Protein AF-A0A7X3GJ32-F1 (afdb_monomer_lite)

Secondary structure (DSSP, 8-state):
---HHHHHHHHIIIIITT-TT-EEEEE-SSEEEEEEE-SSEEEEEEEEEETTEEEEEEEEEEEGGGB-GGG-TTSEEEE-SSEEEEEEEEEGGGGTT-HHHHHHHHHHHHHTTB--TT--S---------

Structure (mmCIF, N/CA/C/O backbone):
data_AF-A0A7X3GJ32-F1
#
_entry.id   AF-A0A7X3GJ32-F1
#
loop_
_atom_site.group_PDB
_atom_site.id
_atom_site.type_symbol
_atom_site.label_atom_id
_atom_site.label_alt_id
_atom_site.label_comp_id
_atom_site.label_asym_id
_atom_site.label_entity_id
_atom_site.label_seq_id
_atom_site.pdbx_PDB_ins_code
_atom_site.Cartn_x
_atom_site.Cartn_y
_atom_site.Cartn_z
_atom_site.occupancy
_atom_site.B_iso_or_equiv
_atom_site.auth_seq_id
_atom_site.auth_comp_id
_atom_site.auth_asym_id
_atom_site.auth_atom_id
_atom_site.pdbx_PDB_model_num
ATOM 1 N N . MET A 1 1 ? -17.312 0.288 15.963 1.00 58.34 1 MET A N 1
ATOM 2 C CA . MET A 1 1 ? -16.281 1.092 16.668 1.00 58.34 1 MET A CA 1
ATOM 3 C C . MET A 1 1 ? -15.283 1.561 15.618 1.00 58.34 1 MET A C 1
ATOM 5 O O . MET A 1 1 ? -14.853 0.717 14.847 1.00 58.34 1 MET A O 1
ATOM 9 N N . ASN A 1 2 ? -14.956 2.857 15.515 1.00 74.81 2 ASN A N 1
ATOM 10 C CA . ASN A 1 2 ? -14.007 3.325 14.493 1.00 74.81 2 ASN A CA 1
ATOM 11 C C . ASN A 1 2 ? -12.572 2.936 14.895 1.00 74.81 2 ASN A C 1
ATOM 13 O O . ASN A 1 2 ? -11.991 3.547 15.790 1.00 74.81 2 ASN A O 1
ATOM 17 N N . LEU A 1 3 ? -12.024 1.898 14.259 1.00 85.69 3 LEU A N 1
ATOM 18 C CA . LEU A 1 3 ? -10.682 1.370 14.532 1.00 85.69 3 LEU A CA 1
ATOM 19 C C . LEU A 1 3 ? -9.576 2.078 13.730 1.00 85.69 3 LEU A C 1
ATOM 21 O O . LEU A 1 3 ? -8.394 1.797 13.935 1.00 85.69 3 LEU A O 1
ATOM 25 N N . LEU A 1 4 ? -9.926 3.021 12.851 1.00 88.94 4 LEU A N 1
ATOM 26 C CA . LEU A 1 4 ? -8.963 3.748 12.022 1.00 88.94 4 LEU A CA 1
ATOM 27 C C . LEU A 1 4 ? -7.854 4.432 12.851 1.00 88.94 4 LEU A C 1
ATOM 29 O O . LEU A 1 4 ? -6.681 4.222 12.530 1.00 88.94 4 LEU A O 1
ATOM 33 N N . PRO A 1 5 ? -8.148 5.162 13.954 1.00 91.06 5 PRO A N 1
ATOM 34 C CA . PRO A 1 5 ? -7.100 5.786 14.769 1.00 91.06 5 PRO A CA 1
ATOM 35 C C . PRO A 1 5 ? -6.141 4.771 15.407 1.00 91.06 5 PRO A C 1
ATOM 37 O O . PRO A 1 5 ? -4.947 5.044 15.560 1.00 91.06 5 PRO A O 1
ATOM 40 N N . TYR A 1 6 ? -6.647 3.583 15.754 1.00 92.88 6 TYR A N 1
ATOM 41 C CA . TYR A 1 6 ? -5.849 2.505 16.332 1.00 92.88 6 TYR A CA 1
ATOM 42 C C . TYR A 1 6 ? -4.835 1.959 15.318 1.00 92.88 6 TYR A C 1
ATOM 44 O O . TYR A 1 6 ? -3.637 1.920 15.606 1.00 92.88 6 TYR A O 1
ATOM 52 N N . TYR A 1 7 ? -5.275 1.613 14.105 1.00 94.06 7 TYR A N 1
ATOM 53 C CA . TYR A 1 7 ? -4.370 1.102 13.069 1.00 94.06 7 TYR A CA 1
ATOM 54 C C . TYR A 1 7 ? -3.402 2.166 12.554 1.00 94.06 7 TYR A C 1
ATOM 56 O O . TYR A 1 7 ? -2.230 1.875 12.329 1.00 94.06 7 TYR A O 1
ATOM 64 N N . ARG A 1 8 ? -3.841 3.423 12.462 1.00 93.69 8 ARG A N 1
ATOM 65 C CA . ARG A 1 8 ? -2.945 4.554 12.207 1.00 93.69 8 ARG A CA 1
ATOM 66 C C . ARG A 1 8 ? -1.816 4.624 13.236 1.00 93.69 8 ARG A C 1
ATOM 68 O O . ARG A 1 8 ? -0.655 4.764 12.864 1.00 93.69 8 ARG A O 1
ATOM 75 N N . SER A 1 9 ? -2.142 4.499 14.520 1.00 93.38 9 SER A N 1
ATOM 76 C CA . SER A 1 9 ? -1.133 4.519 15.585 1.00 93.38 9 SER A CA 1
ATOM 77 C C . SER A 1 9 ? -0.151 3.352 15.449 1.00 93.38 9 SER A C 1
ATOM 79 O O . SER A 1 9 ? 1.050 3.547 15.633 1.00 93.38 9 SER A O 1
ATOM 81 N N . GLN A 1 10 ? -0.624 2.166 15.038 1.00 94.44 10 GLN A N 1
ATOM 82 C CA . GLN A 1 10 ? 0.272 1.057 14.698 1.00 94.44 10 GLN A CA 1
ATOM 83 C C . GLN A 1 10 ? 1.200 1.405 13.528 1.00 94.44 10 GLN A C 1
ATOM 85 O O . GLN A 1 10 ? 2.391 1.123 13.618 1.00 94.44 10 GLN A O 1
ATOM 90 N N . PHE A 1 11 ? 0.693 2.005 12.448 1.00 93.50 11 PHE A N 1
ATOM 91 C CA . PHE A 1 11 ? 1.525 2.380 11.301 1.00 93.50 11 PHE A CA 1
ATOM 92 C C . PHE A 1 11 ? 2.615 3.383 11.691 1.00 93.50 11 PHE A C 1
ATOM 94 O O . PHE A 1 11 ? 3.785 3.193 11.365 1.00 93.50 11 PHE A O 1
ATOM 101 N N . ILE A 1 12 ? 2.252 4.417 12.454 1.00 91.81 12 ILE A N 1
ATOM 102 C CA . ILE A 1 12 ? 3.202 5.427 12.932 1.00 91.81 12 ILE A CA 1
ATOM 103 C C . ILE A 1 12 ? 4.297 4.769 13.780 1.00 91.81 12 ILE A C 1
ATOM 105 O O . ILE A 1 12 ? 5.481 4.986 13.527 1.00 91.81 12 ILE A O 1
ATOM 109 N N . ALA A 1 13 ? 3.908 3.943 14.755 1.00 90.62 13 ALA A N 1
ATOM 110 C CA . ALA A 1 13 ? 4.846 3.304 15.673 1.00 90.62 13 ALA A CA 1
ATOM 111 C C . ALA A 1 13 ? 5.767 2.285 14.983 1.00 90.62 13 ALA A C 1
ATOM 113 O O . ALA A 1 13 ? 6.942 2.216 15.311 1.00 90.62 13 ALA A O 1
ATOM 114 N N . ASN A 1 14 ? 5.254 1.499 14.032 1.00 89.06 14 ASN A N 1
ATOM 115 C CA . ASN A 1 14 ? 6.007 0.384 13.449 1.00 89.06 14 ASN A CA 1
ATOM 116 C C . ASN A 1 14 ? 6.716 0.728 12.135 1.00 89.06 14 ASN A C 1
ATOM 118 O O . ASN A 1 14 ? 7.690 0.067 11.788 1.00 89.06 14 ASN A O 1
ATOM 122 N N . CYS A 1 15 ? 6.224 1.709 11.379 1.00 88.50 15 CYS A N 1
ATOM 123 C CA . CYS A 1 15 ? 6.785 2.063 10.077 1.00 88.50 15 CYS A CA 1
ATOM 124 C C . CYS A 1 15 ? 7.452 3.434 10.137 1.00 88.50 15 CYS A C 1
ATOM 126 O O . CYS A 1 15 ? 8.660 3.520 9.955 1.00 88.50 15 CYS A O 1
ATOM 128 N N . ILE A 1 16 ? 6.712 4.497 10.462 1.00 87.56 16 ILE A N 1
ATOM 129 C CA . ILE A 1 16 ? 7.234 5.874 10.364 1.00 87.56 16 ILE A CA 1
ATOM 130 C C . ILE A 1 16 ? 8.433 6.115 11.294 1.00 87.56 16 ILE A C 1
ATOM 132 O O . ILE A 1 16 ? 9.375 6.801 10.904 1.00 87.56 16 ILE A O 1
ATOM 136 N N . GLN A 1 17 ? 8.455 5.515 12.489 1.00 84.94 17 GLN A N 1
ATOM 137 C CA . GLN A 1 17 ? 9.601 5.629 13.407 1.00 84.94 17 GLN A CA 1
ATOM 138 C C . GLN A 1 17 ? 10.921 5.084 12.828 1.00 84.94 17 GLN A C 1
ATOM 140 O O . GLN A 1 17 ? 11.991 5.533 13.235 1.00 84.94 17 GLN A O 1
ATOM 145 N N . HIS A 1 18 ? 10.860 4.145 11.880 1.00 85.75 18 HIS A N 1
ATOM 146 C CA . HIS A 1 18 ? 12.030 3.515 11.253 1.00 85.75 18 HIS A CA 1
ATOM 147 C C . HIS A 1 18 ? 12.220 3.925 9.782 1.00 85.75 18 HIS A C 1
ATOM 149 O O . HIS A 1 18 ? 13.298 3.756 9.216 1.00 85.75 18 HIS A O 1
ATOM 155 N N . GLU A 1 19 ? 11.177 4.474 9.165 1.00 87.69 19 GLU A N 1
ATOM 156 C CA . GLU A 1 19 ? 11.082 4.855 7.759 1.00 87.69 19 GLU A CA 1
ATOM 157 C C . GLU A 1 19 ? 10.561 6.300 7.679 1.00 87.69 19 GLU A C 1
ATOM 159 O O . GLU A 1 19 ? 9.403 6.560 7.364 1.00 87.69 19 GLU A O 1
ATOM 164 N N . THR A 1 20 ? 11.404 7.268 8.033 1.00 85.19 20 THR A N 1
ATOM 165 C CA . THR A 1 20 ? 10.980 8.663 8.268 1.00 85.19 20 THR A CA 1
ATOM 166 C C . THR A 1 20 ? 10.604 9.444 7.004 1.00 85.19 20 THR A C 1
ATOM 168 O O . THR A 1 20 ? 10.141 10.578 7.092 1.00 85.19 20 THR A O 1
ATOM 171 N N . ASP A 1 21 ? 10.791 8.854 5.826 1.00 91.88 21 ASP A N 1
ATOM 172 C CA . ASP A 1 21 ? 10.470 9.417 4.516 1.00 91.88 21 ASP A CA 1
ATOM 173 C C . ASP A 1 21 ? 9.009 9.193 4.080 1.00 91.88 21 ASP A C 1
ATOM 175 O O . ASP A 1 21 ? 8.599 9.705 3.036 1.00 91.88 21 ASP A O 1
ATOM 179 N N . TRP A 1 22 ? 8.200 8.498 4.888 1.00 94.75 22 TRP A N 1
ATOM 180 C CA . TRP A 1 22 ? 6.745 8.490 4.726 1.00 94.75 22 TRP A CA 1
ATOM 181 C C . TRP A 1 22 ? 6.148 9.880 4.961 1.00 94.75 22 TRP A C 1
ATOM 183 O O . TRP A 1 22 ? 6.405 10.536 5.971 1.00 94.75 22 TRP A O 1
ATOM 193 N N . ARG A 1 23 ? 5.284 10.308 4.043 1.00 93.50 23 ARG A N 1
ATOM 194 C CA . ARG A 1 23 ? 4.528 11.557 4.119 1.00 93.50 23 ARG A CA 1
ATOM 195 C C . ARG A 1 23 ? 3.049 11.246 4.174 1.00 93.50 23 ARG A C 1
ATOM 197 O O . ARG A 1 23 ? 2.535 10.504 3.348 1.00 93.50 23 ARG A O 1
ATOM 204 N N . GLU A 1 24 ? 2.366 11.811 5.156 1.00 92.88 24 GLU A N 1
ATOM 205 C CA . GLU A 1 24 ? 0.911 11.750 5.211 1.00 92.88 24 GLU A CA 1
ATOM 206 C C . GLU A 1 24 ? 0.315 12.728 4.201 1.00 92.88 24 GLU A C 1
ATOM 208 O O . GLU A 1 24 ? 0.601 13.923 4.262 1.00 92.88 24 GLU A O 1
ATOM 213 N N . GLU A 1 25 ? -0.502 12.223 3.279 1.00 90.06 25 GLU A N 1
ATOM 214 C CA . GLU A 1 25 ? -1.095 13.040 2.212 1.00 90.06 25 GLU A CA 1
ATOM 215 C C . GLU A 1 25 ? -2.596 13.262 2.400 1.00 90.06 25 GLU A C 1
ATOM 217 O O . GLU A 1 25 ? -3.119 14.300 1.999 1.00 90.06 25 GLU A O 1
ATOM 222 N N . LEU A 1 26 ? -3.302 12.313 3.024 1.00 86.69 26 LEU A N 1
ATOM 223 C CA . LEU A 1 26 ? -4.731 12.445 3.291 1.00 86.69 26 LEU A CA 1
ATOM 224 C C . LEU A 1 26 ? -5.093 11.839 4.647 1.00 86.69 26 LEU A C 1
ATOM 226 O O . LEU A 1 26 ? -4.764 10.692 4.952 1.00 86.69 26 LEU A O 1
ATOM 230 N N . LEU A 1 27 ? -5.844 12.612 5.428 1.00 87.38 27 LEU A N 1
ATOM 231 C CA . LEU A 1 27 ? -6.464 12.178 6.670 1.00 87.38 27 LEU A CA 1
ATOM 232 C C . LEU A 1 27 ? -7.918 12.645 6.702 1.00 87.38 27 LEU A C 1
ATOM 234 O O . LEU A 1 27 ? -8.208 13.838 6.662 1.00 87.38 27 LEU A O 1
ATOM 238 N N . SER A 1 28 ? -8.833 11.691 6.806 1.00 88.50 28 SER A N 1
ATOM 239 C CA . SER A 1 28 ? -10.257 11.926 7.031 1.00 88.50 28 SER A CA 1
ATOM 240 C C . SER A 1 28 ? -10.788 10.953 8.085 1.00 88.50 28 SER A C 1
ATOM 242 O O . SER A 1 28 ? -10.076 10.055 8.532 1.00 88.50 28 SER A O 1
ATOM 244 N N . GLY A 1 29 ? -12.061 11.088 8.464 1.00 84.50 29 GLY A N 1
ATOM 245 C CA . GLY A 1 29 ? -12.697 10.150 9.396 1.00 84.50 29 GLY A CA 1
ATOM 246 C C . GLY A 1 29 ? -12.747 8.696 8.899 1.00 84.50 29 GLY A C 1
ATOM 247 O O . GLY A 1 29 ? -12.901 7.793 9.721 1.00 84.50 29 GLY A O 1
ATOM 248 N N . MET A 1 30 ? -12.593 8.478 7.586 1.00 90.88 30 MET A N 1
ATOM 249 C CA . MET A 1 30 ? -12.731 7.170 6.932 1.00 90.88 30 MET A CA 1
ATOM 250 C C . MET A 1 30 ? -11.451 6.688 6.249 1.00 90.88 30 MET A C 1
ATOM 252 O O . MET A 1 30 ? -11.388 5.528 5.858 1.00 90.88 30 MET A O 1
ATOM 256 N N . VAL A 1 31 ? -10.445 7.547 6.073 1.00 93.81 31 VAL A N 1
ATOM 257 C CA . VAL A 1 31 ? -9.227 7.222 5.319 1.00 93.81 31 VAL A CA 1
ATOM 258 C C . VAL A 1 31 ? -8.005 7.832 5.993 1.00 93.81 31 VAL A C 1
ATOM 260 O O . VAL A 1 31 ? -8.027 8.992 6.398 1.00 93.81 31 VAL A O 1
ATOM 263 N N . SER A 1 32 ? -6.925 7.065 6.077 1.00 95.56 32 SER A N 1
ATOM 264 C CA . SER A 1 32 ? -5.577 7.559 6.355 1.00 95.56 32 SER A CA 1
ATOM 265 C C . SER A 1 32 ? -4.640 7.068 5.257 1.00 95.56 32 SE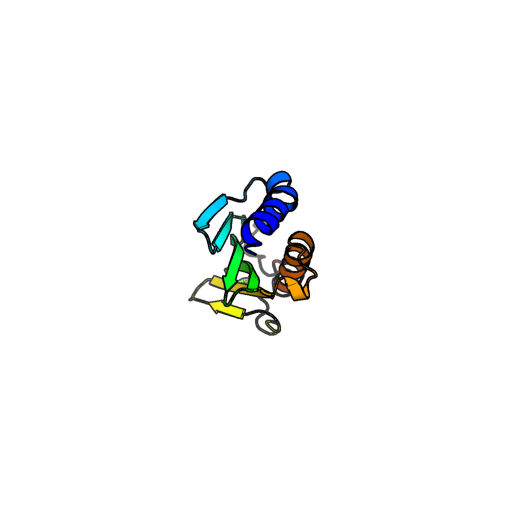R A C 1
ATOM 267 O O . SER A 1 32 ? -4.637 5.877 4.950 1.00 95.56 32 SER A O 1
ATOM 269 N N . HIS A 1 33 ? -3.885 7.977 4.650 1.00 95.81 33 HIS A N 1
ATOM 270 C CA . HIS A 1 33 ? -3.075 7.714 3.467 1.00 95.81 33 HIS A CA 1
ATOM 271 C C . HIS A 1 33 ? -1.676 8.301 3.624 1.00 95.81 33 HIS A C 1
ATOM 273 O O . HIS A 1 33 ? -1.512 9.483 3.947 1.00 95.81 33 HIS A O 1
ATOM 279 N N . TRP A 1 34 ? -0.682 7.472 3.333 1.00 96.94 34 TRP A N 1
ATOM 280 C CA . TRP A 1 34 ? 0.719 7.840 3.318 1.00 96.94 34 TRP A CA 1
ATOM 281 C C . TRP A 1 34 ? 1.347 7.469 1.991 1.00 96.94 34 TRP A C 1
ATOM 283 O O . TRP A 1 34 ? 1.039 6.436 1.401 1.00 96.94 34 TRP A O 1
ATOM 293 N N . HIS A 1 35 ? 2.290 8.295 1.579 1.00 96.88 35 HIS A N 1
ATOM 294 C CA . HIS A 1 35 ? 3.066 8.114 0.375 1.00 96.88 35 HIS A CA 1
ATOM 295 C C . HIS A 1 35 ? 4.547 8.271 0.698 1.00 96.88 35 HIS A C 1
ATOM 297 O O . HIS A 1 35 ? 4.944 9.038 1.580 1.00 96.88 35 HIS A O 1
ATOM 303 N N . ARG A 1 36 ? 5.377 7.517 -0.007 1.00 95.06 36 ARG A N 1
ATOM 304 C CA . ARG A 1 36 ? 6.820 7.525 0.158 1.00 95.06 36 ARG A CA 1
ATOM 305 C C . ARG A 1 36 ? 7.485 7.310 -1.185 1.00 95.06 36 ARG A C 1
ATOM 307 O O . ARG A 1 36 ? 7.295 6.286 -1.831 1.00 95.06 36 ARG A O 1
ATOM 314 N N . LYS A 1 37 ? 8.335 8.258 -1.557 1.00 93.75 37 LYS A N 1
ATOM 315 C CA . LYS A 1 37 ? 9.104 8.212 -2.795 1.00 93.75 37 LYS A CA 1
ATOM 316 C C . LYS A 1 37 ? 10.417 7.463 -2.593 1.00 93.75 37 LYS A C 1
ATOM 318 O O . LYS A 1 37 ? 11.158 7.772 -1.660 1.00 93.75 37 LYS A O 1
ATOM 323 N N . ARG A 1 38 ? 10.725 6.512 -3.472 1.00 91.19 38 ARG A N 1
ATOM 324 C CA . ARG A 1 38 ? 12.027 5.831 -3.549 1.00 91.19 38 ARG A CA 1
ATOM 325 C C . ARG A 1 38 ? 12.684 6.119 -4.895 1.00 91.19 38 ARG A C 1
ATOM 327 O O . ARG A 1 38 ? 12.061 6.656 -5.804 1.00 91.19 38 ARG A O 1
ATOM 334 N N . ASP A 1 39 ? 13.944 5.722 -5.042 1.00 87.94 39 ASP A N 1
ATOM 335 C CA . ASP A 1 39 ? 14.723 6.004 -6.256 1.00 87.94 39 ASP A CA 1
ATOM 336 C C . ASP A 1 39 ? 14.110 5.404 -7.532 1.00 87.94 39 ASP A C 1
ATOM 338 O O . ASP A 1 39 ? 14.254 5.967 -8.614 1.00 87.94 39 ASP A O 1
ATOM 342 N N . ARG A 1 40 ? 13.453 4.240 -7.424 1.00 89.00 40 ARG A N 1
ATOM 343 C CA . ARG A 1 40 ? 12.962 3.464 -8.582 1.00 89.00 40 ARG A CA 1
ATOM 344 C C . ARG A 1 40 ? 11.452 3.230 -8.604 1.00 89.00 40 ARG A C 1
ATOM 346 O O . ARG A 1 40 ? 10.952 2.694 -9.591 1.00 89.00 40 A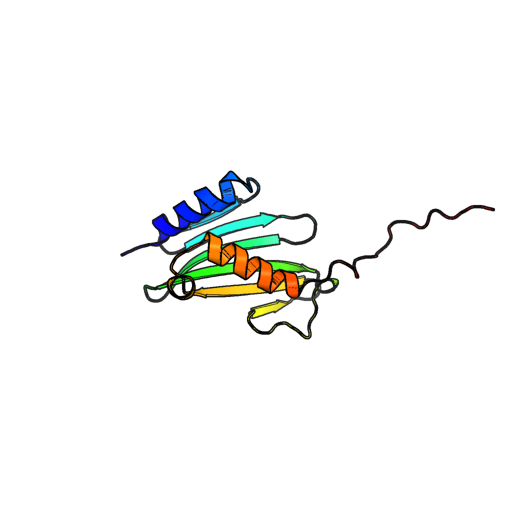RG A O 1
ATOM 353 N N . PHE A 1 41 ? 10.750 3.565 -7.528 1.00 94.06 41 PHE A N 1
ATOM 354 C CA . PHE A 1 41 ? 9.312 3.358 -7.380 1.00 94.06 41 PHE A CA 1
ATOM 355 C C . PHE A 1 41 ? 8.758 4.258 -6.276 1.00 94.06 41 PHE A C 1
ATOM 357 O O . PHE A 1 41 ? 9.496 4.701 -5.399 1.00 94.06 41 PHE A O 1
ATOM 364 N N . ASP A 1 42 ? 7.451 4.469 -6.296 1.00 95.81 42 ASP A N 1
ATOM 365 C CA . ASP A 1 42 ? 6.723 5.176 -5.246 1.00 95.81 42 ASP A CA 1
ATOM 366 C C . ASP A 1 42 ? 5.882 4.170 -4.456 1.00 95.81 42 ASP A C 1
ATOM 368 O O . ASP A 1 42 ? 5.219 3.325 -5.055 1.00 95.81 42 ASP A O 1
ATOM 372 N N . GLU A 1 43 ? 5.919 4.233 -3.125 1.00 97.00 43 GLU A N 1
ATOM 373 C CA . GLU A 1 43 ? 5.106 3.422 -2.214 1.00 97.00 43 GLU A CA 1
ATOM 374 C C . GLU A 1 43 ? 3.901 4.229 -1.723 1.00 97.00 43 GLU A C 1
ATOM 376 O O . GLU A 1 43 ? 4.035 5.385 -1.322 1.00 97.00 43 GLU A O 1
ATOM 381 N N . LEU A 1 44 ? 2.730 3.600 -1.687 1.00 97.19 44 LEU A N 1
ATOM 382 C CA . LEU A 1 44 ? 1.519 4.149 -1.089 1.00 97.19 44 LEU A CA 1
ATOM 383 C C . LEU A 1 44 ? 0.975 3.149 -0.071 1.00 97.19 44 LEU A C 1
ATOM 385 O O . LEU A 1 44 ? 0.882 1.954 -0.351 1.00 97.19 44 LEU A O 1
ATOM 389 N N . PHE A 1 45 ? 0.587 3.638 1.101 1.00 97.56 45 PHE A N 1
ATOM 390 C CA . PHE A 1 45 ? -0.135 2.861 2.099 1.00 97.56 45 PHE 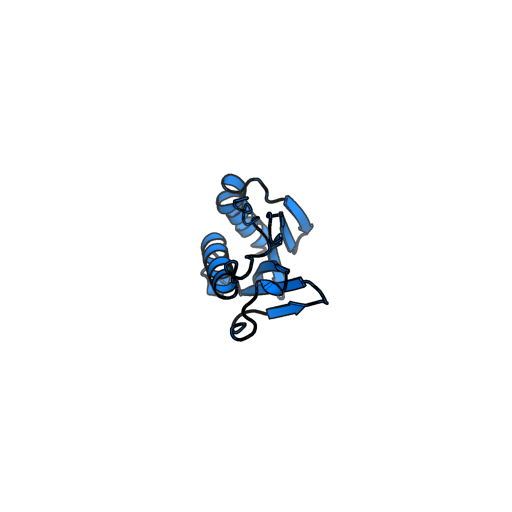A CA 1
ATOM 391 C C . PHE A 1 45 ? -1.409 3.594 2.497 1.00 97.56 45 PHE A C 1
ATOM 393 O O . PHE A 1 45 ? -1.388 4.775 2.841 1.00 97.56 45 PHE A O 1
ATOM 400 N N . GLN A 1 46 ? -2.526 2.880 2.470 1.00 96.62 46 GLN A N 1
ATOM 401 C CA . GLN A 1 46 ? -3.833 3.403 2.812 1.00 96.62 46 GLN A CA 1
ATOM 402 C C . GLN A 1 46 ? -4.528 2.475 3.804 1.00 96.62 46 GLN A C 1
ATOM 404 O O . GLN A 1 46 ? -4.582 1.257 3.632 1.00 96.62 46 GLN A O 1
ATOM 409 N N . ILE A 1 47 ? -5.129 3.086 4.818 1.00 96.50 47 ILE A N 1
ATOM 410 C CA 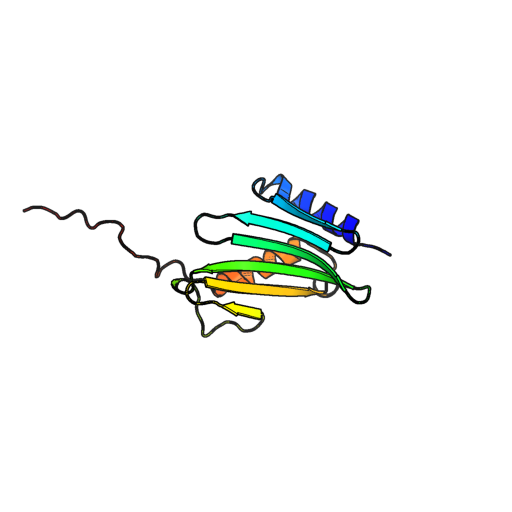. ILE A 1 47 ? -6.119 2.461 5.684 1.00 96.50 47 ILE A CA 1
ATOM 411 C C . ILE A 1 47 ? -7.449 3.133 5.373 1.00 96.50 47 ILE A C 1
ATOM 413 O O . ILE A 1 47 ? -7.543 4.359 5.420 1.00 96.50 47 ILE A O 1
ATOM 417 N N . SER A 1 48 ? -8.475 2.353 5.048 1.00 95.12 48 SER A N 1
ATOM 418 C CA . SER A 1 48 ? -9.807 2.886 4.752 1.00 95.12 48 SER A CA 1
ATOM 419 C C . SER A 1 48 ? -10.893 2.106 5.475 1.00 95.12 48 SER A C 1
ATOM 421 O O . SER A 1 48 ? -10.747 0.908 5.690 1.00 95.12 48 SER A O 1
ATOM 423 N N . VAL A 1 49 ? -11.978 2.778 5.844 1.00 93.25 49 VAL A N 1
ATOM 424 C CA . VAL A 1 49 ? -13.193 2.145 6.358 1.00 93.25 49 VAL A CA 1
ATOM 425 C C . VAL A 1 49 ? -14.184 2.027 5.203 1.00 93.25 49 VAL A C 1
ATOM 427 O O . VAL A 1 49 ? -14.572 3.038 4.617 1.00 93.25 49 VAL A O 1
ATOM 430 N N . ARG A 1 50 ? -14.572 0.799 4.854 1.00 90.06 50 ARG A N 1
ATOM 431 C CA . ARG A 1 50 ? -15.527 0.473 3.786 1.00 90.06 50 ARG A CA 1
ATOM 432 C C . ARG A 1 50 ? -16.561 -0.477 4.376 1.00 90.06 50 ARG A C 1
ATOM 434 O O . ARG A 1 50 ? -16.160 -1.486 4.938 1.00 90.06 50 ARG A O 1
ATOM 441 N N . GLU A 1 51 ? -17.849 -0.149 4.278 1.00 87.88 51 GLU A N 1
ATOM 442 C CA . GLU A 1 51 ? -18.934 -1.022 4.774 1.00 87.88 51 GLU A CA 1
ATOM 443 C C . GLU A 1 51 ? -18.717 -1.474 6.237 1.00 87.88 51 GLU A C 1
ATOM 445 O O . GLU A 1 51 ? -18.846 -2.646 6.570 1.00 87.88 51 GLU A O 1
ATOM 450 N N . ASP A 1 52 ? -18.310 -0.539 7.106 1.00 86.12 52 ASP A N 1
ATOM 451 C CA . ASP A 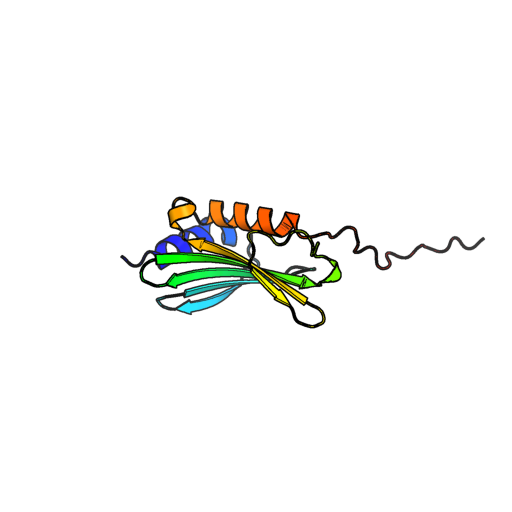1 52 ? -17.943 -0.769 8.517 1.00 86.12 52 ASP A CA 1
ATOM 452 C C . ASP A 1 52 ? -16.725 -1.683 8.773 1.00 86.12 52 ASP A C 1
ATOM 454 O O . ASP A 1 52 ? -16.361 -1.919 9.927 1.00 8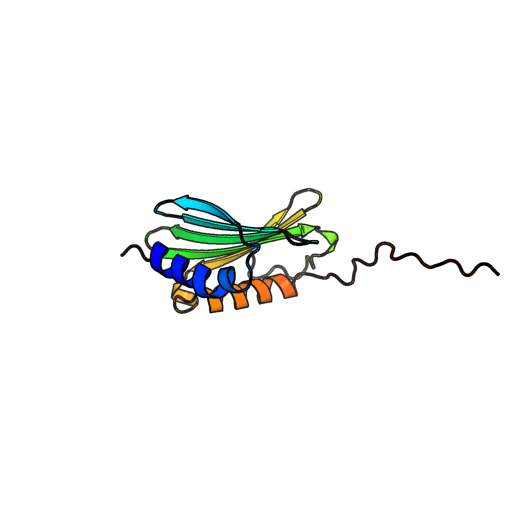6.12 52 ASP A O 1
ATOM 458 N N . GLN A 1 53 ? -16.025 -2.118 7.724 1.00 90.12 53 GLN A N 1
ATOM 459 C CA . GLN A 1 53 ? -14.790 -2.897 7.807 1.00 90.12 53 GLN A CA 1
ATOM 460 C C . GLN A 1 53 ? -13.557 -2.035 7.543 1.00 90.12 53 GLN A C 1
ATOM 462 O O . GLN A 1 53 ? -13.579 -1.116 6.720 1.00 90.12 53 GLN A O 1
ATOM 467 N N . VAL A 1 54 ? -12.445 -2.349 8.212 1.00 92.81 54 VAL A N 1
ATOM 468 C CA . VAL A 1 54 ? -11.167 -1.681 7.947 1.00 92.81 54 VAL A CA 1
ATOM 469 C C . VAL A 1 54 ? -10.374 -2.464 6.913 1.00 92.81 54 VAL A C 1
ATOM 471 O O . VAL A 1 54 ? -10.040 -3.629 7.101 1.00 92.81 54 VAL A O 1
ATOM 474 N N . TRP A 1 55 ? -10.011 -1.777 5.842 1.00 95.62 55 TRP A N 1
ATOM 475 C CA . TRP A 1 55 ? -9.216 -2.297 4.746 1.00 95.62 55 TRP A CA 1
ATOM 476 C C . TRP A 1 55 ? -7.825 -1.690 4.759 1.00 95.62 55 TRP A C 1
ATOM 478 O O . TRP A 1 55 ? -7.667 -0.471 4.888 1.00 95.62 55 TRP A O 1
ATOM 488 N N . PHE A 1 56 ? -6.831 -2.550 4.574 1.00 97.00 56 PHE A N 1
ATOM 489 C CA . PHE A 1 56 ? -5.456 -2.154 4.329 1.00 97.00 56 PHE A CA 1
ATOM 490 C C . PHE A 1 56 ? -5.140 -2.309 2.852 1.00 97.00 56 PHE A C 1
ATOM 492 O O . PHE A 1 56 ? -5.470 -3.319 2.229 1.00 97.00 56 PHE A O 1
ATOM 499 N N . GLU A 1 57 ? -4.477 -1.305 2.301 1.00 97.50 57 GLU A N 1
ATOM 500 C CA . GLU A 1 57 ? -4.070 -1.270 0.909 1.00 97.50 57 GLU A CA 1
ATOM 501 C C . GLU A 1 57 ? -2.637 -0.758 0.837 1.00 97.50 57 GLU A C 1
ATOM 503 O O . GLU A 1 57 ? -2.307 0.287 1.394 1.00 97.50 57 GLU A O 1
ATOM 508 N N . TYR A 1 58 ? -1.777 -1.516 0.173 1.00 98.00 58 TYR A N 1
ATOM 509 C CA . TYR A 1 58 ? -0.408 -1.128 -0.112 1.00 98.00 58 TYR A CA 1
ATOM 510 C C . TYR A 1 58 ? -0.201 -1.219 -1.612 1.00 98.00 58 TYR A C 1
ATOM 512 O O . TYR A 1 58 ? -0.494 -2.246 -2.228 1.00 98.00 58 TYR A O 1
ATOM 520 N N . SER A 1 59 ? 0.296 -0.135 -2.188 1.00 97.44 59 SER A N 1
ATOM 521 C CA . SER A 1 59 ? 0.521 -0.037 -3.617 1.00 97.44 59 SER A CA 1
ATOM 522 C C . SER A 1 59 ? 1.923 0.447 -3.918 1.00 97.44 59 SER A C 1
ATOM 524 O O . SER A 1 59 ? 2.505 1.205 -3.144 1.00 97.44 59 SER A O 1
ATOM 526 N N . ILE A 1 60 ? 2.443 0.049 -5.074 1.00 97.19 60 ILE A N 1
ATOM 527 C CA . ILE A 1 60 ? 3.629 0.668 -5.649 1.00 97.19 60 ILE A CA 1
ATOM 528 C C . ILE A 1 60 ? 3.358 1.148 -7.065 1.00 97.19 60 ILE A C 1
ATOM 530 O O . ILE A 1 60 ? 2.696 0.453 -7.835 1.00 97.19 60 ILE A O 1
ATOM 534 N N . THR A 1 61 ? 3.911 2.302 -7.419 1.00 96.44 61 THR A N 1
ATOM 535 C CA . THR A 1 61 ? 4.006 2.746 -8.813 1.00 96.44 61 THR A CA 1
ATOM 536 C C . THR A 1 61 ? 5.441 2.570 -9.276 1.00 96.44 61 THR A C 1
ATOM 538 O O . THR A 1 61 ? 6.365 3.094 -8.658 1.00 96.44 61 THR A O 1
ATOM 541 N N . ILE A 1 62 ? 5.643 1.812 -10.349 1.00 95.31 62 ILE A N 1
ATOM 542 C CA . ILE A 1 62 ? 6.968 1.450 -10.856 1.00 95.31 62 ILE A CA 1
ATOM 543 C C . ILE A 1 62 ? 6.968 1.443 -12.387 1.00 95.31 62 ILE A C 1
ATOM 545 O O . ILE A 1 62 ? 5.922 1.274 -13.014 1.00 95.31 62 ILE A O 1
ATOM 549 N N . LEU A 1 63 ? 8.134 1.632 -13.008 1.00 93.62 63 LEU A N 1
ATOM 550 C CA . LEU A 1 63 ? 8.278 1.460 -14.454 1.00 93.62 63 LEU A CA 1
ATOM 551 C C . LEU A 1 63 ? 7.947 0.021 -14.858 1.00 93.62 63 LEU A C 1
ATOM 553 O O . LEU A 1 63 ? 8.438 -0.934 -14.252 1.00 93.62 63 LEU A O 1
ATOM 557 N N . LYS A 1 64 ? 7.182 -0.137 -15.941 1.00 92.00 64 LYS A N 1
ATOM 558 C CA . LYS A 1 64 ? 6.772 -1.455 -16.453 1.00 92.00 64 LYS A CA 1
ATOM 559 C C . LYS A 1 64 ? 7.933 -2.398 -16.734 1.00 92.00 64 LYS A C 1
ATOM 561 O O . LYS A 1 64 ? 7.778 -3.600 -16.550 1.00 92.00 64 LYS A O 1
ATOM 566 N N . LYS A 1 65 ? 9.087 -1.860 -17.151 1.00 90.31 65 LYS A N 1
ATOM 567 C CA . LYS A 1 65 ? 10.285 -2.655 -17.463 1.00 90.31 65 LYS A CA 1
ATOM 568 C C . LYS A 1 65 ? 10.796 -3.486 -16.282 1.00 90.31 65 LYS A C 1
ATOM 570 O O . LYS A 1 65 ? 11.550 -4.420 -16.495 1.00 90.31 65 LYS A O 1
ATOM 575 N N . TYR A 1 66 ? 10.379 -3.154 -15.058 1.00 90.81 66 TYR A N 1
ATOM 576 C CA . TYR A 1 66 ? 10.738 -3.899 -13.857 1.00 90.81 66 TYR A CA 1
ATOM 577 C C . TYR A 1 66 ? 9.685 -4.922 -13.430 1.00 90.81 66 TYR A C 1
ATOM 579 O O . TYR A 1 66 ? 9.851 -5.510 -12.372 1.00 90.81 66 TYR A O 1
ATOM 587 N N . VAL A 1 67 ? 8.583 -5.134 -14.157 1.00 89.50 67 VAL A N 1
ATOM 588 C CA . VAL A 1 67 ? 7.502 -6.025 -13.698 1.00 89.50 67 VAL A CA 1
ATOM 589 C C . VAL A 1 67 ? 7.411 -7.296 -14.529 1.00 89.50 67 VAL A C 1
ATOM 591 O O . VAL A 1 67 ? 7.274 -7.262 -15.749 1.00 89.50 67 VAL A O 1
ATOM 594 N N . ARG A 1 68 ? 7.393 -8.435 -13.832 1.00 83.88 68 ARG A N 1
ATOM 595 C CA . ARG A 1 68 ? 7.151 -9.767 -14.390 1.00 83.88 68 ARG A CA 1
ATOM 596 C C . ARG A 1 68 ? 5.650 -9.947 -14.638 1.00 83.88 68 ARG A C 1
ATOM 598 O O . ARG A 1 68 ? 4.901 -10.357 -13.750 1.00 83.88 68 ARG A O 1
ATOM 605 N N . THR A 1 69 ? 5.198 -9.610 -15.844 1.00 69.31 69 THR A N 1
ATOM 606 C CA . THR A 1 69 ? 3.774 -9.579 -16.240 1.00 69.31 69 THR A CA 1
ATOM 607 C C . THR A 1 69 ? 3.046 -10.919 -16.107 1.00 69.31 69 THR A C 1
ATOM 609 O O . THR A 1 69 ? 1.840 -10.930 -15.877 1.00 69.31 69 THR A O 1
ATOM 612 N N . GLU A 1 70 ? 3.755 -12.046 -16.172 1.00 67.38 70 GLU A N 1
ATOM 613 C CA . GLU A 1 70 ? 3.165 -13.393 -16.105 1.00 67.38 70 GLU A CA 1
ATOM 614 C C . GLU A 1 70 ? 2.723 -13.822 -14.691 1.00 67.38 70 GLU A C 1
ATOM 616 O O . GLU A 1 70 ? 2.089 -14.862 -14.533 1.00 67.38 70 GLU A O 1
ATOM 621 N N . GLN A 1 71 ? 3.031 -13.042 -13.644 1.00 67.75 71 GLN A N 1
ATOM 622 C CA . GLN A 1 71 ? 2.886 -13.488 -12.251 1.00 67.75 71 GLN A CA 1
ATOM 623 C C . GLN A 1 71 ? 1.970 -12.620 -11.377 1.00 67.75 71 GLN A C 1
ATOM 625 O O . GLN A 1 71 ? 2.029 -12.728 -10.156 1.00 67.75 71 GLN A O 1
ATOM 630 N N . LEU A 1 72 ? 1.090 -11.785 -11.933 1.00 75.12 72 LEU A N 1
ATOM 631 C CA . LEU A 1 72 ? 0.311 -10.802 -11.151 1.00 75.12 72 LEU A CA 1
ATOM 632 C C . LEU A 1 72 ? -0.846 -11.373 -10.297 1.00 75.12 72 LEU A C 1
ATOM 634 O O . LEU A 1 72 ? -1.651 -10.612 -9.763 1.00 75.12 72 LEU A O 1
ATOM 638 N N . SER A 1 73 ? -0.948 -12.694 -10.130 1.00 79.44 73 SER A N 1
ATOM 639 C CA . SER A 1 73 ? -1.967 -13.318 -9.274 1.00 79.44 73 SER A CA 1
ATOM 640 C C . SER A 1 73 ? -1.903 -12.787 -7.835 1.00 79.44 73 SER A C 1
ATOM 642 O O . SER A 1 73 ? -0.818 -12.728 -7.256 1.00 79.44 73 SER A O 1
ATOM 644 N N . GLY A 1 74 ? -3.059 -12.470 -7.244 1.00 81.69 74 GLY A N 1
ATOM 645 C CA . GLY A 1 74 ? -3.154 -11.974 -5.862 1.00 81.69 74 GLY A CA 1
ATOM 646 C C . GLY A 1 74 ? -2.930 -10.465 -5.701 1.00 81.69 74 GLY A C 1
ATOM 647 O O . GLY A 1 74 ? -2.979 -9.966 -4.580 1.00 81.69 74 GLY A O 1
ATOM 648 N N . LEU A 1 75 ? -2.723 -9.738 -6.804 1.00 90.38 75 LEU A N 1
ATOM 649 C CA . LEU A 1 75 ? -2.594 -8.283 -6.844 1.00 90.38 75 LEU A CA 1
ATOM 650 C C . LEU A 1 75 ? -3.579 -7.703 -7.857 1.00 90.38 75 LEU A C 1
ATOM 652 O O . LEU A 1 75 ? -3.865 -8.317 -8.885 1.00 90.38 75 LEU A O 1
ATOM 656 N N . SER A 1 76 ? -4.061 -6.488 -7.610 1.00 92.88 76 SER A N 1
ATOM 657 C CA . SER A 1 76 ? -4.690 -5.693 -8.664 1.00 92.88 76 SER A CA 1
ATOM 658 C C . SER A 1 76 ? -3.636 -4.828 -9.345 1.00 92.88 76 SER A C 1
ATOM 660 O O . SER A 1 76 ? -2.805 -4.226 -8.666 1.00 92.88 76 SER A O 1
ATOM 662 N N . ALA A 1 77 ? -3.682 -4.745 -10.674 1.00 92.44 77 ALA A N 1
ATOM 663 C CA . ALA A 1 77 ? -2.748 -3.951 -11.459 1.00 92.44 77 ALA A CA 1
ATOM 664 C C . ALA A 1 77 ? -3.485 -2.942 -12.346 1.00 92.44 77 ALA A C 1
ATOM 666 O O . ALA A 1 77 ? -4.482 -3.272 -12.988 1.00 92.44 77 ALA A O 1
ATOM 667 N N . ARG A 1 78 ? -2.975 -1.711 -12.406 1.00 92.12 78 ARG A N 1
ATOM 668 C CA . ARG A 1 78 ? -3.384 -0.684 -13.377 1.00 92.12 78 ARG A CA 1
ATOM 669 C C . ARG A 1 78 ? -2.137 -0.163 -14.069 1.00 92.12 78 ARG A C 1
ATOM 671 O O . ARG A 1 78 ? -1.106 -0.034 -13.425 1.00 92.12 78 ARG A O 1
ATOM 678 N N . CYS A 1 79 ? -2.195 0.145 -15.357 1.00 92.38 79 CYS A N 1
ATOM 679 C CA . CYS A 1 79 ? -1.023 0.654 -16.066 1.00 92.38 79 CYS A CA 1
ATOM 680 C C . CYS A 1 79 ? -1.393 1.771 -17.042 1.00 92.38 79 CYS A C 1
ATOM 682 O O . CYS A 1 79 ? -2.511 1.804 -17.553 1.00 92.38 79 CYS A O 1
ATOM 684 N N . ASN A 1 80 ? -0.454 2.690 -17.265 1.00 91.94 80 ASN A N 1
ATOM 685 C CA . ASN A 1 80 ? -0.490 3.650 -18.372 1.00 91.94 80 ASN A CA 1
ATOM 686 C C . ASN A 1 80 ? 0.571 3.238 -19.403 1.00 91.94 80 ASN A C 1
ATOM 688 O O . ASN A 1 80 ? 0.835 2.050 -19.504 1.00 91.94 80 ASN A O 1
ATOM 692 N N . GLU A 1 81 ? 1.164 4.135 -20.190 1.00 91.00 81 GLU A N 1
ATOM 693 C CA . GLU A 1 81 ? 2.199 3.757 -21.167 1.00 91.00 81 GLU A CA 1
ATOM 694 C C . GLU A 1 81 ? 3.505 3.293 -20.499 1.00 91.00 81 GLU A C 1
ATOM 696 O O . GLU A 1 81 ? 4.006 2.218 -20.836 1.00 91.00 81 GLU A O 1
ATOM 701 N N . GLU A 1 82 ? 3.991 4.026 -19.494 1.00 92.50 82 GLU A N 1
ATOM 702 C CA . GLU A 1 82 ? 5.329 3.858 -18.900 1.00 92.50 82 GLU A CA 1
ATOM 703 C C . GLU A 1 82 ? 5.331 3.111 -17.555 1.00 92.50 82 GLU A C 1
ATOM 705 O O . GLU A 1 82 ? 6.261 2.362 -17.238 1.00 92.50 82 GLU A O 1
ATOM 710 N N . TYR A 1 83 ? 4.274 3.286 -16.765 1.00 94.19 83 TYR A N 1
ATOM 711 C CA . TYR A 1 83 ? 4.185 2.851 -15.376 1.00 94.19 83 TYR A CA 1
ATOM 712 C C . TYR A 1 83 ? 3.095 1.808 -15.167 1.00 94.19 83 TYR A C 1
ATOM 714 O O . TYR A 1 83 ? 2.101 1.711 -15.898 1.00 94.19 83 TYR A O 1
ATOM 722 N N . ILE A 1 84 ? 3.285 1.043 -14.103 1.00 94.94 84 ILE A N 1
ATOM 723 C CA . ILE A 1 84 ? 2.314 0.116 -13.553 1.00 94.94 84 ILE A CA 1
ATOM 724 C C . ILE A 1 84 ? 2.165 0.378 -12.055 1.00 94.94 84 ILE A C 1
ATOM 726 O O . ILE A 1 84 ? 3.145 0.516 -11.325 1.00 94.94 84 ILE A O 1
ATOM 730 N N . LEU A 1 85 ? 0.912 0.468 -11.627 1.00 95.62 85 LEU A N 1
ATOM 731 C CA . LEU A 1 85 ? 0.477 0.484 -10.244 1.00 95.62 85 LEU A CA 1
ATOM 732 C C . LEU A 1 85 ? 0.132 -0.952 -9.855 1.00 95.62 85 LEU A C 1
ATOM 734 O O . LEU A 1 85 ? -0.806 -1.527 -10.412 1.00 95.62 85 LEU A O 1
ATOM 738 N N . LEU A 1 86 ? 0.886 -1.522 -8.922 1.00 96.00 86 LEU A N 1
ATOM 739 C CA . LEU A 1 86 ? 0.599 -2.818 -8.315 1.00 96.00 86 LEU A CA 1
ATOM 740 C C . LEU A 1 86 ? 0.024 -2.582 -6.928 1.00 96.00 86 LEU A C 1
ATOM 742 O O . LEU A 1 86 ? 0.650 -1.897 -6.129 1.00 96.00 86 LEU A O 1
ATOM 746 N N . THR A 1 87 ? -1.129 -3.169 -6.636 1.00 97.12 87 THR A N 1
ATOM 747 C CA . THR A 1 87 ? -1.847 -2.965 -5.378 1.00 97.12 87 THR A CA 1
ATOM 748 C C . THR A 1 87 ? -2.164 -4.307 -4.732 1.00 97.12 87 THR A C 1
ATOM 750 O O . THR A 1 87 ? -2.784 -5.178 -5.347 1.00 97.12 87 THR A O 1
ATOM 753 N N . TYR A 1 88 ? -1.761 -4.449 -3.473 1.00 96.81 88 TYR A N 1
ATOM 754 C CA . TYR A 1 88 ? -2.167 -5.521 -2.576 1.00 96.81 88 TYR A CA 1
ATOM 755 C C . TYR A 1 88 ? -3.145 -4.945 -1.548 1.00 96.81 88 TYR A C 1
ATOM 757 O O . TYR A 1 88 ? -2.806 -4.008 -0.822 1.00 96.81 88 TYR A O 1
ATOM 765 N N . ALA A 1 89 ? -4.353 -5.498 -1.475 1.00 96.00 89 ALA A N 1
ATOM 766 C CA . ALA A 1 89 ? -5.397 -5.028 -0.572 1.00 96.00 89 ALA A CA 1
ATOM 767 C C . ALA A 1 89 ? -6.063 -6.200 0.146 1.00 96.00 89 ALA A C 1
ATOM 769 O O . ALA A 1 89 ? -6.291 -7.250 -0.456 1.00 96.00 89 ALA A O 1
ATOM 770 N N . MET A 1 90 ? -6.393 -6.020 1.423 1.00 94.69 90 MET A N 1
ATOM 771 C CA . MET A 1 90 ? -7.167 -6.999 2.184 1.00 94.69 90 MET A CA 1
ATOM 772 C C . MET A 1 90 ? -7.888 -6.361 3.371 1.00 94.69 90 MET A C 1
ATOM 774 O O . MET A 1 90 ? -7.471 -5.321 3.886 1.00 94.69 90 MET A O 1
ATOM 778 N N . ASP A 1 91 ? -8.941 -7.030 3.827 1.00 93.69 91 ASP A N 1
ATOM 779 C CA . ASP A 1 91 ? -9.566 -6.759 5.119 1.00 93.69 91 ASP A CA 1
ATOM 780 C C . ASP A 1 91 ? -8.551 -7.002 6.251 1.00 93.69 91 ASP A C 1
ATOM 782 O O . ASP A 1 91 ? -7.822 -8.003 6.259 1.00 93.69 91 ASP A O 1
ATOM 786 N N . CYS A 1 92 ? -8.496 -6.081 7.214 1.00 91.06 92 CYS A N 1
ATOM 787 C CA . CYS A 1 92 ? -7.633 -6.175 8.382 1.00 91.06 92 CYS A CA 1
ATOM 788 C C . CYS A 1 92 ? -7.872 -7.449 9.214 1.00 91.06 92 CYS A C 1
ATOM 790 O O . CYS A 1 92 ? -6.923 -7.962 9.814 1.00 91.06 92 CYS A O 1
ATOM 792 N N . GLU A 1 93 ? -9.089 -8.001 9.242 1.00 90.31 93 GLU A N 1
ATOM 793 C CA . GLU A 1 93 ? -9.405 -9.204 10.019 1.00 90.31 93 GLU A CA 1
ATOM 794 C C . GLU A 1 93 ? -8.657 -10.430 9.483 1.00 90.31 93 GLU A C 1
ATOM 796 O O . GLU A 1 93 ? -8.150 -11.245 10.257 1.00 90.31 93 GLU A O 1
ATOM 801 N N . GLN A 1 94 ? -8.454 -10.500 8.165 1.00 87.75 94 GLN A N 1
ATOM 802 C CA . GLN A 1 94 ? -7.734 -11.594 7.504 1.00 87.75 94 GLN A CA 1
ATOM 803 C C . GLN A 1 94 ? -6.239 -11.654 7.869 1.00 87.75 94 GLN A C 1
ATOM 805 O O . GLN A 1 94 ? -5.575 -12.654 7.596 1.00 87.75 94 GLN A O 1
ATOM 810 N N . ILE A 1 95 ? -5.688 -10.601 8.484 1.00 87.25 95 ILE A N 1
ATOM 811 C CA . ILE A 1 95 ? -4.300 -10.553 8.976 1.00 87.25 95 ILE A CA 1
ATOM 812 C C . ILE A 1 95 ? -4.221 -10.394 10.506 1.00 87.25 95 ILE A C 1
ATOM 814 O O . ILE A 1 95 ? -3.159 -10.103 11.068 1.00 87.25 95 ILE A O 1
ATOM 818 N N . GLY A 1 96 ? -5.347 -10.592 11.201 1.00 87.06 96 GLY A N 1
ATOM 819 C CA . GLY A 1 96 ? -5.450 -10.437 12.651 1.00 87.06 96 GLY A CA 1
ATOM 820 C C . GLY A 1 96 ? -5.252 -8.995 13.125 1.00 87.06 96 GLY A C 1
ATOM 821 O O . GLY A 1 96 ? -4.693 -8.780 14.198 1.00 87.06 96 GLY A O 1
ATOM 822 N N . GLY A 1 97 ? -5.631 -8.004 12.313 1.00 87.12 97 GLY A N 1
ATOM 823 C CA . GLY A 1 97 ? -5.591 -6.586 12.680 1.00 87.12 97 GLY A CA 1
ATOM 824 C C . GLY A 1 97 ? -4.180 -6.026 12.894 1.00 87.12 97 GLY A C 1
ATOM 825 O O . GLY A 1 97 ? -3.988 -5.113 13.696 1.00 87.12 97 GLY A O 1
ATOM 826 N N . SER A 1 98 ? -3.164 -6.573 12.228 1.00 93.50 98 SER A N 1
ATOM 827 C CA . SER A 1 98 ? -1.785 -6.097 12.372 1.00 93.50 98 SER A CA 1
ATOM 828 C C . SER A 1 98 ? -1.311 -5.368 11.121 1.00 93.50 98 SER A C 1
ATOM 830 O O . SER A 1 98 ? -1.110 -5.986 10.072 1.00 93.50 98 SER A O 1
ATOM 832 N N . VAL A 1 99 ? -1.057 -4.063 11.259 1.00 94.31 99 VAL A N 1
ATOM 833 C CA . VAL A 1 99 ? -0.499 -3.243 10.171 1.00 94.31 99 VAL A CA 1
ATOM 834 C C . VAL A 1 99 ? 0.897 -3.725 9.786 1.00 94.31 99 VAL A C 1
ATOM 836 O O . VAL A 1 99 ? 1.203 -3.839 8.605 1.00 94.31 99 VAL A O 1
ATOM 839 N N . LEU A 1 100 ? 1.735 -4.085 10.762 1.00 93.75 100 LEU A N 1
ATOM 840 C CA . LEU A 1 100 ? 3.087 -4.578 10.491 1.00 93.75 100 LEU A CA 1
ATOM 841 C C . LEU A 1 100 ? 3.071 -5.883 9.680 1.00 93.75 100 LEU A C 1
ATOM 843 O O . LEU A 1 100 ? 3.792 -6.003 8.689 1.00 93.75 100 LEU A O 1
ATOM 847 N N . ARG A 1 101 ? 2.223 -6.850 10.067 1.00 94.88 101 ARG A N 1
ATOM 848 C CA . ARG A 1 101 ? 2.080 -8.112 9.320 1.00 94.88 101 ARG A CA 1
ATOM 849 C C . ARG A 1 101 ? 1.560 -7.865 7.909 1.00 94.88 101 ARG A C 1
ATOM 851 O O . ARG A 1 101 ? 2.060 -8.484 6.972 1.00 94.88 101 ARG A O 1
ATOM 858 N N . PHE A 1 102 ? 0.595 -6.956 7.763 1.00 96.50 102 PHE A N 1
ATOM 859 C CA . PHE A 1 102 ? 0.103 -6.543 6.455 1.00 96.50 102 PHE A CA 1
ATOM 860 C C . PHE A 1 102 ? 1.228 -5.966 5.593 1.00 96.50 102 PHE A C 1
ATOM 862 O O . PHE A 1 102 ? 1.462 -6.475 4.503 1.00 96.50 102 PHE A O 1
ATOM 869 N N . MET A 1 103 ? 1.962 -4.969 6.094 1.00 96.06 103 MET A N 1
ATOM 870 C CA . MET A 1 103 ? 3.038 -4.306 5.352 1.00 96.06 103 MET A CA 1
ATOM 871 C C . MET A 1 103 ? 4.125 -5.291 4.919 1.00 96.06 103 MET A C 1
ATOM 873 O O . MET A 1 103 ? 4.563 -5.261 3.770 1.00 96.06 103 MET A O 1
ATOM 877 N N . PHE A 1 104 ? 4.528 -6.205 5.808 1.00 94.31 104 PHE A N 1
ATOM 878 C CA . PHE A 1 104 ? 5.505 -7.243 5.483 1.00 94.31 104 PHE A CA 1
ATOM 879 C C . PHE A 1 104 ? 5.011 -8.170 4.367 1.00 94.31 104 PHE A C 1
ATOM 881 O O . PHE A 1 104 ? 5.741 -8.433 3.408 1.00 94.31 104 PHE A O 1
ATOM 888 N N . LYS A 1 105 ? 3.763 -8.645 4.468 1.00 95.62 105 LYS A N 1
ATOM 889 C CA . LYS A 1 105 ? 3.165 -9.525 3.462 1.00 95.62 105 LYS A CA 1
ATOM 890 C C . LYS A 1 105 ? 3.008 -8.803 2.127 1.00 95.62 105 LYS A C 1
ATOM 892 O O . LYS A 1 105 ? 3.506 -9.290 1.122 1.00 95.62 105 LYS A O 1
ATOM 897 N N . ALA A 1 106 ? 2.390 -7.626 2.123 1.00 96.19 106 ALA A N 1
ATOM 898 C CA . ALA A 1 106 ? 2.123 -6.852 0.918 1.00 96.19 106 ALA A CA 1
ATOM 899 C C . ALA A 1 106 ? 3.407 -6.510 0.149 1.00 96.19 106 ALA A C 1
ATOM 901 O O . ALA A 1 106 ? 3.477 -6.712 -1.063 1.00 96.19 106 ALA A O 1
ATOM 902 N N . ARG A 1 107 ? 4.456 -6.066 0.856 1.00 94.94 107 ARG A N 1
ATOM 903 C CA . ARG A 1 107 ? 5.771 -5.814 0.253 1.00 94.94 107 ARG A CA 1
ATOM 904 C C . ARG A 1 107 ? 6.388 -7.082 -0.322 1.00 94.94 107 ARG A C 1
ATOM 906 O O . ARG A 1 107 ? 6.952 -7.023 -1.407 1.00 94.94 107 ARG A O 1
ATOM 913 N N . SER A 1 108 ? 6.267 -8.209 0.377 1.00 94.44 108 SER A N 1
ATOM 914 C CA . SER A 1 108 ? 6.803 -9.497 -0.077 1.00 94.44 108 SER A CA 1
ATOM 915 C C . SER A 1 108 ? 6.095 -9.993 -1.344 1.00 94.44 108 SER A C 1
ATOM 917 O O . SER A 1 108 ? 6.765 -10.371 -2.301 1.00 94.44 108 SER A O 1
ATOM 919 N N . GLU A 1 109 ? 4.760 -9.932 -1.382 1.00 94.19 109 GLU A N 1
ATOM 920 C CA . GLU A 1 109 ? 3.942 -10.314 -2.546 1.00 94.19 109 GLU A CA 1
ATOM 921 C C . GLU A 1 109 ? 4.262 -9.450 -3.769 1.00 94.19 109 GLU A C 1
ATOM 923 O O . GLU A 1 109 ? 4.460 -9.968 -4.867 1.00 94.19 109 GLU A O 1
ATOM 928 N N . ILE A 1 110 ? 4.367 -8.132 -3.576 1.00 94.31 110 ILE A N 1
ATOM 929 C CA . ILE A 1 110 ? 4.710 -7.192 -4.645 1.00 94.31 110 ILE A CA 1
ATOM 930 C C . ILE A 1 110 ? 6.162 -7.378 -5.109 1.00 94.31 110 ILE A C 1
ATOM 932 O O . ILE A 1 110 ? 6.405 -7.444 -6.312 1.00 94.31 110 ILE A O 1
ATOM 936 N N . ALA A 1 111 ? 7.127 -7.514 -4.193 1.00 92.00 111 ALA A N 1
ATOM 937 C CA . ALA A 1 111 ? 8.546 -7.649 -4.533 1.00 92.00 111 ALA A CA 1
ATOM 938 C C . ALA A 1 111 ? 8.834 -8.890 -5.387 1.00 92.00 111 ALA A C 1
ATOM 940 O O . ALA A 1 111 ? 9.674 -8.833 -6.279 1.00 92.00 111 ALA A O 1
ATOM 941 N N . GLN A 1 112 ? 8.102 -9.989 -5.182 1.00 91.00 112 GLN A N 1
ATOM 942 C CA . GLN A 1 112 ? 8.219 -11.188 -6.019 1.00 91.00 112 GLN A CA 1
ATOM 943 C C . GLN A 1 112 ? 7.862 -10.938 -7.494 1.00 91.00 112 GLN A C 1
ATOM 945 O O . GLN A 1 112 ? 8.293 -11.697 -8.365 1.00 91.00 112 GLN A O 1
ATOM 950 N N . LYS A 1 113 ? 7.081 -9.886 -7.782 1.00 90.94 113 LYS A N 1
ATOM 951 C CA . LYS A 1 113 ? 6.667 -9.513 -9.145 1.00 90.94 113 LYS A CA 1
ATOM 952 C C . LYS A 1 113 ? 7.606 -8.512 -9.799 1.00 90.94 113 LYS A C 1
ATOM 954 O O . LYS A 1 113 ? 7.436 -8.220 -10.980 1.00 90.94 113 LYS A O 1
ATOM 959 N N . ILE A 1 114 ? 8.564 -7.982 -9.045 1.00 90.50 114 ILE A N 1
ATOM 960 C CA . ILE A 1 114 ? 9.506 -6.985 -9.529 1.00 90.50 114 ILE A CA 1
ATOM 961 C C . ILE A 1 114 ? 10.835 -7.656 -9.838 1.00 90.50 114 ILE A C 1
ATOM 963 O O . ILE A 1 114 ? 11.358 -8.443 -9.051 1.00 90.50 114 ILE A O 1
ATOM 967 N N . ASP A 1 115 ? 11.403 -7.285 -10.973 1.00 88.50 115 ASP A N 1
ATOM 968 C CA . ASP A 1 115 ? 12.756 -7.605 -11.361 1.00 88.50 115 ASP A CA 1
ATOM 969 C C . ASP A 1 115 ? 13.560 -6.331 -11.620 1.00 88.50 115 ASP A C 1
ATOM 971 O O . ASP A 1 115 ? 13.327 -5.597 -12.579 1.00 88.50 115 ASP A O 1
ATOM 975 N N . PHE A 1 116 ? 14.533 -6.065 -10.752 1.00 81.38 116 PHE A N 1
ATOM 976 C CA . PHE A 1 116 ? 15.483 -4.972 -10.948 1.00 81.38 116 PHE A CA 1
ATOM 977 C C . PHE A 1 116 ? 16.757 -5.411 -11.681 1.00 81.38 116 PHE A C 1
ATOM 979 O O . PHE A 1 116 ? 17.634 -4.572 -11.887 1.00 81.38 116 PHE A O 1
ATOM 986 N N . THR A 1 117 ? 16.898 -6.689 -12.047 1.00 75.69 117 THR A N 1
ATOM 987 C CA . THR A 1 117 ? 18.110 -7.211 -12.701 1.00 75.69 117 THR A CA 1
ATOM 988 C C . THR A 1 117 ? 18.166 -6.875 -14.191 1.00 75.69 117 THR A C 1
ATOM 990 O O . THR A 1 117 ? 19.247 -6.577 -14.698 1.00 75.69 117 THR A O 1
ATOM 993 N N . ASP A 1 118 ? 17.010 -6.747 -14.847 1.00 53.78 118 ASP A N 1
ATOM 994 C CA . ASP A 1 118 ? 16.897 -6.242 -16.225 1.00 53.78 118 ASP A CA 1
ATOM 995 C C . ASP A 1 118 ? 17.071 -4.712 -16.326 1.00 53.78 118 ASP A C 1
ATOM 997 O O . ASP A 1 118 ? 17.081 -4.140 -17.412 1.00 53.78 118 ASP A O 1
ATOM 1001 N N . ALA A 1 119 ? 17.302 -4.023 -15.199 1.00 53.38 119 ALA A N 1
ATOM 1002 C CA . ALA A 1 119 ? 17.667 -2.605 -15.141 1.00 53.38 119 ALA A CA 1
ATOM 1003 C C . ALA A 1 119 ? 19.130 -2.321 -15.536 1.00 53.38 119 ALA A C 1
ATOM 1005 O O . ALA A 1 119 ? 19.665 -1.275 -15.162 1.00 53.38 119 ALA A O 1
ATOM 1006 N N . ASN A 1 120 ? 19.796 -3.234 -16.244 1.00 43.00 120 ASN A N 1
ATOM 1007 C CA . ASN A 1 120 ? 21.128 -3.020 -16.808 1.00 43.00 120 ASN A CA 1
ATOM 1008 C C . ASN A 1 120 ? 21.055 -2.132 -18.064 1.00 43.00 120 ASN A C 1
ATOM 1010 O O . ASN A 1 120 ? 21.542 -2.493 -19.131 1.00 43.00 120 ASN A O 1
ATOM 1014 N N . ASP A 1 121 ? 20.494 -0.933 -17.914 1.00 45.19 121 ASP A N 1
ATOM 1015 C CA . ASP A 1 121 ? 20.771 0.174 -18.819 1.00 45.19 121 ASP A CA 1
ATOM 1016 C C . ASP A 1 121 ? 21.997 0.928 -18.277 1.00 45.19 121 ASP A C 1
ATOM 1018 O O . ASP A 1 121 ? 21.920 1.676 -17.305 1.00 45.19 121 ASP A O 1
ATOM 1022 N N . TYR A 1 122 ? 23.139 0.708 -18.934 1.00 42.44 122 TYR A N 1
ATOM 1023 C CA . TYR A 1 122 ? 24.273 1.637 -19.015 1.00 42.44 122 TYR A CA 1
ATOM 1024 C C . TYR A 1 122 ? 24.935 2.095 -17.699 1.00 42.44 122 TYR A C 1
ATOM 1026 O O . TYR A 1 122 ? 25.117 3.288 -17.464 1.00 42.44 122 TYR A O 1
ATOM 1034 N N . CYS A 1 123 ? 25.471 1.165 -16.903 1.00 39.25 123 CYS A N 1
ATOM 1035 C CA . CYS A 1 123 ? 26.720 1.487 -16.206 1.00 39.25 123 CYS A CA 1
ATOM 1036 C C . CYS A 1 123 ? 27.848 1.291 -17.225 1.00 39.25 123 CYS A C 1
ATOM 1038 O O . CYS A 1 123 ? 28.125 0.165 -17.640 1.00 39.25 123 CYS A O 1
ATOM 1040 N N . GLY A 1 124 ? 28.392 2.406 -17.719 1.00 38.75 124 GLY A N 1
ATOM 1041 C CA . GLY A 1 124 ? 29.349 2.453 -18.817 1.00 38.75 124 GLY A CA 1
ATOM 1042 C C . GLY A 1 124 ? 30.426 1.379 -18.704 1.00 38.75 124 GLY A C 1
ATOM 1043 O O . GLY A 1 124 ? 31.226 1.370 -17.769 1.00 38.75 124 GLY A O 1
ATOM 1044 N N . ARG A 1 125 ? 30.475 0.506 -19.717 1.00 39.62 125 ARG A N 1
ATOM 1045 C CA . ARG A 1 125 ? 31.736 -0.094 -20.146 1.00 39.62 125 ARG A CA 1
ATOM 1046 C C . ARG A 1 125 ? 32.709 1.070 -20.310 1.00 39.62 125 ARG A C 1
ATOM 1048 O O . ARG A 1 125 ? 32.560 1.866 -21.229 1.00 39.62 125 ARG A O 1
ATOM 1055 N N . GLN A 1 126 ? 33.655 1.205 -19.386 1.00 39.28 126 GLN A N 1
ATOM 1056 C CA . GLN A 1 126 ? 34.867 1.949 -19.673 1.00 39.28 126 GLN A CA 1
ATOM 1057 C C . GLN A 1 126 ? 35.519 1.223 -20.842 1.00 39.28 126 GLN A C 1
ATOM 1059 O O . GLN A 1 126 ? 35.983 0.088 -20.696 1.00 39.28 126 GLN A O 1
ATOM 1064 N N . ASP A 1 127 ? 35.472 1.855 -22.010 1.00 39.25 127 ASP A N 1
ATOM 1065 C CA . ASP A 1 127 ? 36.283 1.470 -23.146 1.00 39.25 127 ASP A CA 1
ATOM 1066 C C . ASP A 1 127 ? 37.730 1.370 -22.667 1.00 39.25 127 ASP A C 1
ATOM 1068 O O . ASP A 1 127 ? 38.354 2.353 -22.260 1.00 39.25 127 ASP A O 1
ATOM 1072 N N . LYS A 1 128 ? 38.266 0.149 -22.685 1.00 41.16 128 LYS A N 1
ATOM 1073 C CA . LYS A 1 128 ? 39.709 -0.042 -22.710 1.00 41.16 128 LYS A CA 1
ATOM 1074 C C . LYS A 1 128 ? 40.174 0.477 -24.063 1.00 41.16 128 LYS A C 1
ATOM 1076 O O . LYS A 1 128 ? 40.052 -0.218 -25.068 1.00 41.16 128 LYS A O 1
ATOM 1081 N N . VAL A 1 129 ? 40.660 1.712 -24.075 1.00 40.44 129 VAL A N 1
ATOM 1082 C CA . VAL A 1 129 ? 41.505 2.211 -25.156 1.00 40.44 129 VAL A CA 1
ATOM 1083 C C . VAL A 1 129 ? 42.780 1.365 -25.146 1.00 40.44 129 VAL A C 1
ATOM 1085 O O . VAL A 1 129 ? 43.385 1.168 -24.090 1.00 40.44 129 VAL A O 1
ATOM 1088 N N . VAL A 1 130 ? 43.077 0.797 -26.315 1.00 48.25 130 VAL A N 1
ATOM 1089 C CA . VAL A 1 130 ? 44.263 -0.008 -26.644 1.00 48.25 130 VAL A CA 1
ATOM 1090 C C . VAL A 1 130 ? 45.537 0.805 -26.458 1.00 48.25 130 VAL A C 1
ATOM 1092 O O . VAL A 1 130 ? 45.525 1.992 -26.856 1.00 48.25 130 VAL A O 1
#

Foldseek 3Di:
DQCVVVLVVLCCVPPCVVPVQWDWDDDDSFKTKIWHDDPFKIKIWMWGQDPNFIKIKIKIKGFPLFFQVVQLPQWDWDDDDTIIITMHMDTCVVQPNHPVSVVVVRCVSVVVGTHCPSVPDDPDPPPPDD

Sequence (130 aa):
MNLLPYYRSQFIANCIQHETDWREELLSGMVSHWHRKRDRFDELFQISVREDQVWFEYSITILKKYVRTEQLSGLSARCNEEYILLTYAMDCEQIGGSVLRFMFKARSEIAQKIDFTDANDYCGRQDKVV

Radius of gyration: 17.51 Å; chains: 1; bounding box: 63×26×43 Å

pLDDT: mean 86.05, std 15.66, range [38.75, 98.0]